Protein AF-A0A3M1A1K4-F1 (afdb_monomer_lite)

Sequence (81 aa):
MARTARPPIMEVRRWLVETPLPPGLPLLDFSQAAPADPPPEPLRAAMAEAALGDPAAHLYGPVLGLPALRERVAAEWSAAY

Foldseek 3Di:
DDPDDDDCVVVVVVCVVPPDDPPPDDDDDPVDPDDPDDPDPVVVVVVVCCVVPPPCSPPDDDPVDDPVVVVVVVVVVVVVD

pLDDT: mean 90.96, std 7.55, range [58.16, 98.5]

Structure (mmCIF, N/CA/C/O backbone):
data_AF-A0A3M1A1K4-F1
#
_entry.id   AF-A0A3M1A1K4-F1
#
loop_
_atom_site.group_PDB
_atom_site.id
_atom_site.type_symbol
_atom_site.label_atom_id
_atom_site.label_alt_id
_atom_site.label_comp_id
_atom_site.label_asym_id
_atom_site.label_entity_id
_atom_site.label_seq_id
_atom_site.pdbx_PDB_ins_code
_atom_site.Cartn_x
_atom_site.Cartn_y
_atom_site.Cartn_z
_atom_site.occupancy
_atom_site.B_iso_or_equiv
_atom_site.auth_seq_id
_atom_site.auth_comp_id
_atom_site.auth_asym_id
_atom_site.auth_atom_id
_atom_site.pdbx_PDB_model_num
ATOM 1 N N . MET A 1 1 ? -3.110 35.562 10.798 1.00 58.16 1 MET A N 1
ATOM 2 C CA . MET A 1 1 ? -4.026 34.494 11.262 1.00 58.16 1 MET A CA 1
ATOM 3 C C . MET A 1 1 ? -3.977 33.335 10.277 1.00 58.16 1 MET A C 1
ATOM 5 O O . MET A 1 1 ? -3.894 33.596 9.081 1.00 58.16 1 MET A O 1
ATOM 9 N N . ALA A 1 2 ? -3.982 32.086 10.752 1.00 70.31 2 ALA A N 1
ATOM 10 C CA . ALA A 1 2 ? -4.063 30.918 9.871 1.00 70.31 2 ALA A CA 1
ATOM 11 C C . ALA A 1 2 ? -5.444 30.878 9.192 1.00 70.31 2 ALA A C 1
ATOM 13 O O . ALA A 1 2 ? -6.458 31.039 9.863 1.00 70.31 2 ALA A O 1
ATOM 14 N N . ARG A 1 3 ? -5.476 30.699 7.864 1.00 82.50 3 ARG A N 1
ATOM 15 C CA . ARG A 1 3 ? -6.707 30.661 7.045 1.00 82.50 3 ARG A CA 1
ATOM 16 C C . ARG A 1 3 ? -7.283 29.247 6.879 1.00 82.50 3 ARG A C 1
ATOM 18 O O . ARG A 1 3 ? -8.128 29.031 6.020 1.00 82.50 3 ARG A O 1
ATOM 25 N N . THR A 1 4 ? -6.807 28.284 7.662 1.00 83.31 4 THR A N 1
ATOM 26 C CA . THR A 1 4 ? -7.223 26.880 7.605 1.00 83.31 4 THR A CA 1
ATOM 27 C C . THR A 1 4 ? -7.575 26.382 9.002 1.00 83.31 4 THR A C 1
ATOM 29 O O . THR A 1 4 ? -6.922 26.736 9.987 1.00 83.31 4 THR A O 1
ATOM 32 N N . ALA A 1 5 ? -8.633 25.573 9.090 1.00 82.31 5 ALA A N 1
ATOM 33 C CA . ALA A 1 5 ? -8.994 24.884 10.322 1.00 82.31 5 ALA A CA 1
ATOM 34 C C . ALA A 1 5 ? -7.965 23.787 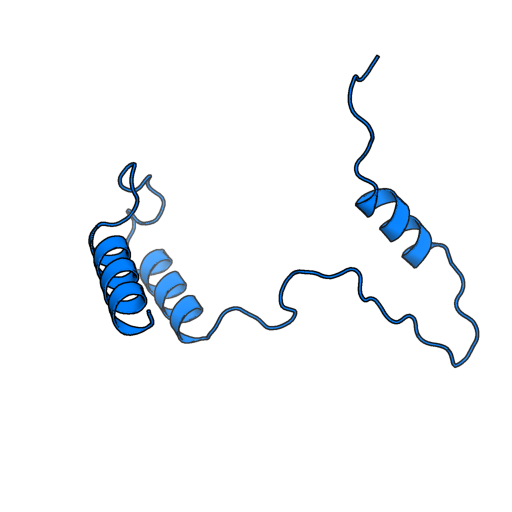10.638 1.00 82.31 5 ALA A C 1
ATOM 36 O O . ALA A 1 5 ? -7.333 23.230 9.735 1.00 82.31 5 ALA A O 1
ATOM 37 N N . ARG A 1 6 ? -7.797 23.463 11.925 1.00 80.44 6 ARG A N 1
ATOM 38 C CA . ARG A 1 6 ? -6.983 22.309 12.324 1.00 80.44 6 ARG A CA 1
ATOM 39 C C . ARG A 1 6 ? -7.701 21.020 11.904 1.00 80.44 6 ARG A C 1
ATOM 41 O O . ARG A 1 6 ? -8.925 20.967 12.011 1.00 80.44 6 ARG A O 1
ATOM 48 N N . PRO A 1 7 ? -6.976 19.986 11.444 1.00 78.31 7 PRO A N 1
ATOM 49 C CA . PRO A 1 7 ? -7.602 18.725 11.075 1.00 78.31 7 PRO A CA 1
ATOM 50 C C . PRO A 1 7 ? -8.234 18.075 12.319 1.00 78.31 7 PRO A C 1
ATOM 52 O O . PRO A 1 7 ? -7.548 17.925 13.336 1.00 78.31 7 PRO A O 1
ATOM 55 N N . PRO A 1 8 ? -9.512 17.657 12.254 1.00 82.56 8 PRO A N 1
ATOM 56 C CA . PRO A 1 8 ? -10.257 17.184 13.424 1.00 82.56 8 PRO A CA 1
ATOM 57 C C . PRO A 1 8 ? -9.716 15.860 13.980 1.00 82.56 8 PRO A C 1
ATOM 59 O O . PRO A 1 8 ? -9.903 15.554 15.152 1.00 82.56 8 PRO A O 1
ATOM 62 N N . ILE A 1 9 ? -8.981 15.091 13.168 1.00 84.12 9 ILE A N 1
ATOM 63 C CA . ILE A 1 9 ? -8.454 13.773 13.545 1.00 84.12 9 ILE A CA 1
ATOM 64 C C . ILE A 1 9 ? -7.565 13.820 14.797 1.00 84.12 9 ILE A C 1
ATOM 66 O O . ILE A 1 9 ? -7.603 12.911 15.620 1.00 84.12 9 ILE A O 1
ATOM 70 N N . MET A 1 10 ? -6.790 14.895 14.973 1.00 82.31 10 MET A N 1
ATOM 71 C CA . MET A 1 10 ? -5.889 15.030 16.121 1.00 82.31 10 MET A CA 1
ATOM 72 C C . MET A 1 10 ? -6.649 15.334 17.411 1.00 82.31 10 MET A C 1
ATOM 74 O O . MET A 1 10 ? -6.247 14.893 18.484 1.00 82.31 10 MET A O 1
ATOM 78 N N . GLU A 1 11 ? -7.747 16.076 17.307 1.00 85.69 11 GLU A N 1
ATOM 79 C CA . GLU A 1 11 ? -8.620 16.384 18.435 1.00 85.69 11 GLU A CA 1
ATOM 80 C C . GLU A 1 11 ? -9.424 15.156 18.866 1.00 85.69 11 GLU A C 1
ATOM 82 O O . GLU A 1 11 ? -9.440 14.824 20.049 1.00 85.69 11 GLU A O 1
ATOM 87 N N . VAL A 1 12 ? -9.987 14.416 17.908 1.00 85.19 12 VAL A N 1
ATOM 88 C CA . VAL A 1 12 ? -10.714 13.169 18.186 1.00 85.19 12 VAL A CA 1
ATOM 89 C C . VAL A 1 12 ? -9.790 12.120 18.809 1.00 85.19 12 VAL A C 1
ATOM 91 O O . VAL A 1 12 ? -10.158 11.497 19.802 1.00 85.19 12 VAL A O 1
ATOM 94 N N . ARG A 1 13 ? -8.551 11.972 18.314 1.00 83.94 13 ARG A N 1
ATOM 95 C CA . ARG A 1 13 ? -7.552 11.085 18.942 1.00 83.94 13 ARG A CA 1
ATOM 96 C C . ARG A 1 13 ? -7.254 11.461 20.392 1.00 83.94 13 ARG A C 1
ATOM 98 O O . ARG A 1 13 ? -7.038 10.568 21.204 1.00 83.94 13 ARG A O 1
ATOM 105 N N . ARG A 1 14 ? -7.253 12.756 20.728 1.00 85.00 14 ARG A N 1
ATOM 106 C CA . ARG A 1 14 ? -7.053 13.211 22.110 1.00 85.00 14 ARG A CA 1
ATOM 107 C C . ARG A 1 14 ? -8.200 12.750 23.012 1.00 85.00 14 ARG A C 1
ATOM 109 O O . ARG A 1 14 ? -7.933 12.240 24.094 1.00 85.00 14 ARG A O 1
ATOM 116 N N . TRP A 1 15 ? -9.448 12.833 22.547 1.00 85.56 15 TRP A N 1
ATOM 117 C CA . TRP A 1 15 ? -10.596 12.320 23.303 1.00 85.56 15 TRP A CA 1
ATOM 118 C C . TRP A 1 15 ? -10.475 10.824 23.598 1.00 85.56 15 TRP A C 1
ATOM 120 O O . TRP A 1 15 ? -10.792 10.413 24.710 1.00 85.56 15 TRP A O 1
ATOM 130 N N . LEU A 1 16 ? -9.971 10.020 22.654 1.00 82.94 16 LEU A N 1
ATOM 131 C CA . LEU A 1 16 ? -9.778 8.579 22.873 1.00 82.94 16 LEU A CA 1
ATOM 132 C C . LEU A 1 16 ? -8.789 8.271 24.009 1.00 82.94 16 LEU A C 1
ATOM 134 O O . LEU A 1 16 ? -8.966 7.283 24.713 1.00 82.94 16 LEU A O 1
ATOM 138 N N . VAL A 1 17 ? -7.761 9.106 24.189 1.00 84.69 17 VAL A N 1
ATOM 139 C CA . VAL A 1 17 ? -6.756 8.945 25.254 1.00 84.69 17 VAL A CA 1
ATOM 140 C C . VAL A 1 17 ? -7.278 9.447 26.602 1.00 84.69 17 VAL A C 1
ATOM 14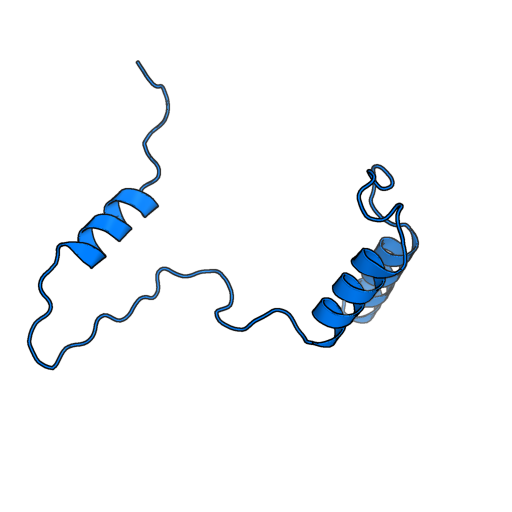2 O O . VAL A 1 17 ? -6.991 8.852 27.636 1.00 84.69 17 VAL A O 1
ATOM 145 N N . GLU A 1 18 ? -8.022 10.553 26.598 1.00 87.38 18 GLU A N 1
ATOM 146 C CA . GLU A 1 18 ? -8.432 11.259 27.818 1.00 87.38 18 GLU A CA 1
ATOM 147 C C . GLU A 1 18 ? -9.765 10.766 28.399 1.00 87.38 18 GLU A C 1
ATOM 149 O O . GLU A 1 18 ? -10.064 11.055 29.557 1.00 87.38 18 GLU A O 1
ATOM 154 N N . THR A 1 19 ? -10.573 10.032 27.628 1.00 87.44 19 THR A N 1
ATOM 155 C CA . THR A 1 19 ? -11.891 9.563 28.078 1.00 87.44 19 THR A CA 1
ATOM 156 C C . THR A 1 19 ? -11.754 8.288 28.917 1.00 87.44 19 THR A C 1
ATOM 158 O O . THR A 1 19 ? -11.403 7.240 28.370 1.00 87.44 19 THR A O 1
ATOM 161 N N . PRO A 1 20 ? -12.070 8.314 30.226 1.00 89.31 20 PRO A N 1
ATOM 162 C CA . PRO A 1 20 ? -12.125 7.095 31.021 1.00 89.31 20 PRO A CA 1
ATOM 163 C C . PRO A 1 20 ? -13.279 6.208 30.536 1.00 89.31 20 PRO A C 1
ATOM 165 O O . PRO A 1 20 ? -14.436 6.630 30.505 1.00 89.31 20 PRO A O 1
ATOM 168 N N . LEU A 1 21 ? -12.961 4.969 30.158 1.00 89.06 21 LEU A N 1
ATOM 169 C CA . LEU A 1 21 ? -13.953 4.000 29.697 1.00 89.06 21 LEU A CA 1
ATOM 170 C C . LEU A 1 21 ? -14.614 3.291 30.890 1.00 89.06 21 LEU A C 1
ATOM 172 O O . LEU A 1 21 ? -13.916 2.913 31.837 1.00 89.06 21 LEU A O 1
ATOM 176 N N . PRO A 1 22 ? -15.942 3.075 30.866 1.00 91.69 22 PRO A N 1
ATOM 177 C CA . PRO A 1 22 ? -16.610 2.297 31.899 1.00 91.69 22 PRO A CA 1
ATOM 178 C C . PRO A 1 22 ? -16.072 0.856 31.970 1.00 91.69 22 PRO A C 1
ATOM 180 O O . PRO A 1 22 ? -15.724 0.273 30.938 1.00 91.69 22 PRO A O 1
ATOM 183 N N . PRO A 1 23 ? -16.053 0.230 33.161 1.00 93.00 23 PRO A N 1
ATOM 184 C CA . PRO A 1 23 ? -15.643 -1.163 33.301 1.00 93.00 23 PRO A CA 1
ATOM 185 C C . PRO A 1 23 ? -16.477 -2.096 32.413 1.00 93.00 23 PRO A C 1
ATOM 187 O O . PRO A 1 23 ? -17.705 -2.037 32.419 1.00 93.00 23 PRO A O 1
ATOM 190 N N . GLY A 1 24 ? -15.808 -2.972 31.661 1.00 93.62 24 GLY A N 1
ATOM 191 C CA . GLY A 1 24 ? -16.463 -3.963 30.798 1.00 93.62 24 GLY A CA 1
ATOM 192 C C . GLY A 1 24 ? -17.020 -3.425 29.475 1.00 93.62 24 GLY A C 1
ATOM 193 O O . GLY A 1 24 ? -17.617 -4.201 28.732 1.00 93.62 24 GLY A O 1
ATOM 194 N N . LEU A 1 25 ? -16.815 -2.142 29.150 1.00 90.62 25 LEU A N 1
ATOM 195 C CA . LEU A 1 25 ? -17.244 -1.541 27.884 1.00 90.62 25 LEU A CA 1
ATOM 196 C C . LEU A 1 25 ? -16.027 -1.088 27.058 1.00 90.62 25 LEU A C 1
ATOM 198 O O . LEU A 1 25 ? -15.526 0.019 27.266 1.00 90.62 25 LEU A O 1
ATOM 202 N N . PRO A 1 26 ? -15.520 -1.929 26.131 1.00 86.88 26 PRO A N 1
ATOM 203 C CA . PRO A 1 26 ? -14.413 -1.544 25.265 1.00 86.88 26 PRO A CA 1
ATOM 204 C C . PRO A 1 26 ? -14.850 -0.488 24.240 1.00 86.88 26 PRO A C 1
ATOM 206 O O . PRO A 1 26 ? -15.982 -0.493 23.757 1.00 86.88 26 PRO A O 1
ATOM 209 N N . LEU A 1 27 ? -13.924 0.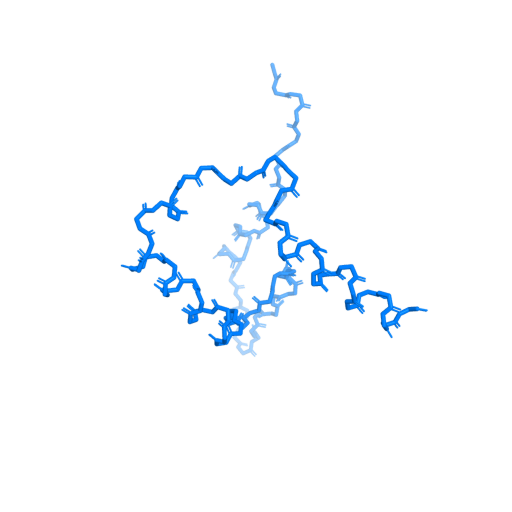397 23.871 1.00 87.44 27 LEU A N 1
ATOM 210 C CA . LEU A 1 27 ? -14.109 1.341 22.772 1.00 87.44 27 LEU A CA 1
ATOM 211 C C . LEU A 1 27 ? -14.098 0.594 21.430 1.00 87.44 27 LEU A C 1
ATOM 213 O O . LEU A 1 27 ? -13.170 -0.161 21.146 1.00 87.44 27 LEU A O 1
ATOM 217 N N . LEU A 1 28 ? -15.092 0.866 20.584 1.00 86.81 28 LEU A N 1
ATOM 218 C CA . LEU A 1 28 ? -15.108 0.432 19.188 1.00 86.81 28 LEU A CA 1
ATOM 219 C C . LEU A 1 28 ? -14.666 1.593 18.296 1.00 86.81 28 LEU A C 1
ATOM 221 O O . LEU A 1 28 ? -15.384 2.583 18.154 1.00 86.81 28 LEU A O 1
ATOM 225 N N . ASP A 1 29 ? -13.479 1.472 17.710 1.00 83.44 29 ASP A N 1
ATOM 226 C CA . ASP A 1 29 ? -12.928 2.486 16.816 1.00 83.44 29 ASP A CA 1
ATOM 227 C C . ASP A 1 29 ? -13.287 2.180 15.354 1.00 83.44 29 ASP A C 1
ATOM 229 O O . ASP A 1 29 ? -12.671 1.337 14.705 1.00 83.44 29 ASP A O 1
ATOM 233 N N . PHE A 1 30 ? -14.290 2.891 14.833 1.00 84.94 30 PHE A N 1
ATOM 234 C CA . PHE A 1 30 ? -14.673 2.876 13.414 1.00 84.94 30 PHE A CA 1
ATOM 235 C C . PHE A 1 30 ? -14.089 4.060 12.630 1.00 84.94 30 PHE A C 1
ATOM 237 O O . PHE A 1 30 ? -14.498 4.319 11.499 1.00 84.94 30 PHE A O 1
ATOM 244 N N . SER A 1 31 ? -13.165 4.820 13.224 1.00 81.81 31 SER A N 1
ATOM 245 C CA . SER A 1 31 ? -12.555 5.979 12.563 1.00 81.81 31 SER A CA 1
ATOM 246 C C . SER A 1 31 ? -11.493 5.588 11.535 1.00 81.81 31 SER A C 1
ATOM 248 O O . SER A 1 31 ? -11.097 6.418 10.713 1.00 81.81 31 SER A O 1
ATOM 250 N N . GLN A 1 32 ? -11.030 4.336 11.562 1.00 78.06 32 GLN A N 1
ATOM 251 C CA . GLN A 1 32 ? -10.006 3.868 10.647 1.00 78.06 32 GLN A CA 1
ATOM 252 C C . GLN A 1 32 ? -10.583 3.532 9.259 1.00 78.06 32 GLN A C 1
ATOM 254 O O . GLN A 1 32 ? -11.420 2.649 9.110 1.00 78.06 32 GLN A O 1
ATOM 259 N N . ALA A 1 33 ? -10.077 4.222 8.235 1.00 82.75 33 ALA A N 1
ATOM 260 C CA . ALA A 1 33 ? -10.370 4.004 6.819 1.00 82.75 33 ALA A CA 1
ATOM 261 C C . ALA A 1 33 ? -9.284 3.205 6.065 1.00 82.75 33 ALA A C 1
ATOM 263 O O . ALA A 1 33 ? -9.506 2.788 4.931 1.00 82.75 33 ALA A O 1
ATOM 264 N N . ALA A 1 34 ? -8.103 3.007 6.655 1.00 84.38 34 ALA A N 1
ATOM 265 C CA . ALA A 1 34 ? -7.048 2.165 6.103 1.00 84.38 34 ALA A CA 1
ATOM 266 C C . ALA A 1 34 ? -7.216 0.700 6.550 1.00 84.38 34 ALA A C 1
ATOM 268 O O . ALA A 1 34 ? -7.616 0.457 7.690 1.00 84.38 34 ALA A O 1
ATOM 269 N N . PRO A 1 35 ? -6.871 -0.277 5.695 1.00 82.81 35 PRO A N 1
ATOM 270 C CA . PRO A 1 35 ? -6.860 -1.685 6.081 1.00 82.81 35 PRO A CA 1
ATOM 271 C C . PRO A 1 35 ? -6.018 -1.929 7.341 1.00 82.81 35 PRO A C 1
ATOM 273 O O . PRO A 1 35 ? -4.933 -1.366 7.484 1.00 82.81 35 PRO A O 1
ATOM 276 N N . ALA A 1 36 ? -6.526 -2.767 8.250 1.00 85.25 36 ALA A N 1
ATOM 277 C CA . ALA A 1 36 ? -5.787 -3.191 9.441 1.00 85.25 36 ALA A CA 1
ATOM 278 C C . ALA A 1 36 ? -4.724 -4.254 9.114 1.00 85.25 36 ALA A C 1
ATOM 280 O O . ALA A 1 36 ? -3.686 -4.317 9.771 1.00 85.25 36 ALA A O 1
ATOM 281 N N . ASP A 1 37 ? -4.983 -5.068 8.089 1.00 91.44 37 ASP A N 1
ATOM 282 C CA . ASP A 1 37 ? -4.074 -6.110 7.632 1.00 91.44 37 ASP A CA 1
ATOM 283 C C . ASP A 1 37 ? -2.863 -5.526 6.889 1.00 91.44 37 ASP A C 1
ATOM 285 O O . ASP A 1 37 ? -2.969 -4.487 6.224 1.00 91.44 37 ASP A O 1
ATOM 289 N N . PRO A 1 38 ? -1.697 -6.194 6.958 1.00 93.25 38 PRO A N 1
ATOM 290 C CA . PRO A 1 38 ? -0.538 -5.788 6.179 1.00 93.25 38 PRO A CA 1
ATOM 291 C C . PRO A 1 38 ? -0.814 -5.912 4.671 1.00 93.25 38 PRO A C 1
ATOM 293 O O . PRO A 1 38 ? -1.684 -6.682 4.254 1.00 93.25 38 PRO A O 1
ATOM 296 N N . PRO A 1 39 ? -0.018 -5.234 3.821 1.00 94.81 39 PRO A N 1
ATOM 297 C CA . PRO A 1 39 ? -0.086 -5.455 2.384 1.00 94.81 39 PRO A CA 1
ATOM 298 C C . PRO A 1 39 ? 0.101 -6.945 2.034 1.00 94.81 39 PRO A C 1
ATOM 300 O O . PRO A 1 39 ? 0.852 -7.645 2.734 1.00 94.81 39 PRO A O 1
ATOM 303 N N . PRO A 1 40 ? -0.525 -7.435 0.946 1.00 96.44 40 PRO A N 1
ATOM 304 C CA . PRO A 1 40 ? -0.398 -8.823 0.514 1.00 96.44 40 PRO A CA 1
ATOM 305 C C . PRO A 1 40 ? 1.063 -9.268 0.415 1.00 96.44 40 PRO A C 1
ATOM 307 O O . PRO A 1 40 ? 1.934 -8.501 0.000 1.00 96.44 40 PRO A O 1
ATOM 310 N N . GLU A 1 41 ? 1.335 -10.516 0.794 1.00 97.94 41 GLU A N 1
ATOM 311 C CA . GLU A 1 41 ? 2.690 -11.079 0.804 1.00 97.94 41 GLU A CA 1
ATOM 312 C C . GLU A 1 41 ? 3.436 -10.924 -0.536 1.00 97.94 41 GLU A C 1
ATOM 314 O O . GLU A 1 41 ? 4.560 -10.421 -0.485 1.00 97.94 41 GLU A O 1
ATOM 319 N N . PRO A 1 42 ? 2.814 -11.148 -1.713 1.00 97.88 42 PRO A N 1
ATOM 320 C CA . PRO A 1 42 ? 3.493 -10.940 -2.993 1.00 97.88 42 PRO A CA 1
ATOM 321 C C . PRO A 1 42 ? 3.980 -9.503 -3.214 1.00 97.88 42 PRO A C 1
ATOM 323 O O . PRO A 1 42 ? 5.044 -9.287 -3.789 1.00 97.88 42 PRO A O 1
ATOM 326 N N . LEU A 1 43 ? 3.233 -8.502 -2.729 1.00 96.62 43 LEU A N 1
ATOM 327 C CA . LEU A 1 43 ? 3.654 -7.103 -2.826 1.00 96.62 43 LEU A CA 1
ATOM 328 C C . LEU A 1 43 ? 4.845 -6.830 -1.905 1.00 96.62 43 LEU A C 1
ATOM 330 O O . LEU A 1 43 ? 5.803 -6.177 -2.310 1.00 96.62 43 LEU A O 1
ATOM 334 N N . ARG A 1 44 ? 4.809 -7.356 -0.675 1.00 97.75 44 ARG A N 1
ATOM 335 C CA . ARG A 1 44 ? 5.917 -7.207 0.280 1.00 97.75 44 ARG A CA 1
ATOM 336 C C . ARG A 1 44 ? 7.196 -7.872 -0.236 1.00 97.75 44 ARG A C 1
ATOM 338 O O . ARG A 1 44 ? 8.263 -7.278 -0.099 1.00 97.75 44 ARG A O 1
ATOM 345 N N . ALA A 1 45 ? 7.086 -9.047 -0.857 1.00 98.19 45 ALA A N 1
ATOM 346 C CA . ALA A 1 45 ? 8.209 -9.744 -1.482 1.00 98.19 45 ALA A CA 1
ATOM 347 C C . ALA A 1 45 ? 8.812 -8.924 -2.635 1.00 98.19 45 ALA A C 1
ATOM 349 O O . ALA A 1 45 ? 10.002 -8.621 -2.601 1.00 98.19 45 ALA A O 1
ATOM 350 N N . ALA A 1 46 ? 7.986 -8.456 -3.580 1.00 96.25 46 ALA A N 1
ATOM 351 C CA . ALA A 1 46 ? 8.449 -7.637 -4.704 1.00 96.25 46 ALA A CA 1
ATOM 352 C C . ALA A 1 46 ? 9.125 -6.328 -4.250 1.00 96.25 46 ALA A C 1
ATOM 354 O O . ALA A 1 46 ? 10.127 -5.905 -4.825 1.00 96.25 46 ALA A O 1
ATOM 355 N N . MET A 1 47 ? 8.611 -5.694 -3.189 1.00 96.75 47 MET A N 1
ATOM 356 C CA . MET A 1 47 ? 9.238 -4.509 -2.593 1.00 96.75 47 MET A CA 1
ATOM 357 C C . MET A 1 47 ? 10.610 -4.823 -1.983 1.00 96.75 47 MET A C 1
ATOM 359 O O . MET A 1 47 ? 11.542 -4.038 -2.151 1.00 96.75 47 MET A O 1
ATOM 363 N N . ALA A 1 48 ? 10.741 -5.950 -1.276 1.00 98.00 48 ALA A N 1
ATOM 364 C CA . ALA A 1 48 ? 12.009 -6.368 -0.682 1.00 98.00 48 ALA A CA 1
ATOM 365 C C . ALA A 1 48 ? 13.050 -6.710 -1.757 1.00 98.00 48 ALA A C 1
ATOM 367 O O . ALA A 1 48 ? 14.194 -6.268 -1.662 1.00 98.00 48 ALA A O 1
ATOM 368 N N . GLU A 1 49 ? 12.646 -7.440 -2.796 1.00 97.88 49 GLU A N 1
ATOM 369 C CA . GLU A 1 49 ? 13.505 -7.766 -3.937 1.00 97.88 49 GLU A CA 1
ATOM 370 C C . GLU A 1 49 ? 13.995 -6.508 -4.653 1.00 97.88 49 GLU A C 1
ATOM 372 O O . GLU A 1 49 ? 15.193 -6.384 -4.895 1.00 97.88 49 GLU A O 1
ATOM 377 N N . ALA A 1 50 ? 13.112 -5.542 -4.925 1.00 95.88 50 ALA A N 1
ATOM 378 C CA . ALA A 1 50 ? 13.507 -4.278 -5.545 1.00 95.88 50 ALA A CA 1
ATOM 379 C C . ALA A 1 50 ? 14.494 -3.496 -4.662 1.00 95.88 50 ALA A C 1
ATOM 381 O O . ALA A 1 50 ? 15.526 -3.038 -5.143 1.00 95.88 50 ALA A O 1
ATOM 382 N N . ALA A 1 51 ? 14.218 -3.385 -3.360 1.00 97.25 51 ALA A N 1
ATOM 383 C CA . ALA A 1 51 ? 15.062 -2.627 -2.438 1.00 97.25 51 ALA A CA 1
ATOM 384 C C . ALA A 1 51 ? 16.458 -3.243 -2.232 1.00 97.25 51 ALA A C 1
ATOM 386 O O . ALA A 1 51 ? 17.417 -2.510 -1.994 1.00 97.25 51 ALA A O 1
ATOM 387 N N . LEU A 1 52 ? 16.574 -4.574 -2.287 1.00 98.00 52 LEU A N 1
ATOM 388 C CA . LEU A 1 52 ? 17.839 -5.287 -2.082 1.00 98.00 52 LEU A CA 1
ATOM 389 C C . LEU A 1 52 ? 18.603 -5.543 -3.388 1.00 98.00 52 LEU A C 1
ATOM 391 O O . LEU A 1 52 ? 19.833 -5.568 -3.378 1.00 98.00 52 LEU A O 1
ATOM 395 N N . GLY A 1 53 ? 17.884 -5.779 -4.486 1.00 97.75 53 GLY A N 1
ATOM 396 C CA . GLY A 1 53 ? 18.434 -6.234 -5.762 1.00 97.75 53 GLY A CA 1
ATOM 397 C C . GLY A 1 53 ? 18.633 -5.136 -6.806 1.00 97.75 53 GLY A C 1
ATOM 398 O O . GLY A 1 53 ? 19.421 -5.334 -7.729 1.00 97.75 53 GLY A O 1
ATOM 399 N N . ASP A 1 54 ? 17.968 -3.987 -6.665 1.00 95.81 54 ASP A N 1
ATOM 400 C CA . ASP A 1 54 ? 18.083 -2.866 -7.599 1.00 95.81 54 ASP A CA 1
ATOM 401 C C . ASP A 1 54 ? 18.525 -1.579 -6.876 1.00 95.81 54 ASP A C 1
ATOM 403 O O . ASP A 1 54 ? 17.702 -0.857 -6.308 1.00 95.81 54 ASP A O 1
ATOM 407 N N . PRO A 1 55 ? 19.825 -1.227 -6.924 1.00 95.94 55 PRO A N 1
ATOM 408 C CA . PRO A 1 55 ? 20.319 0.027 -6.361 1.00 95.94 55 PRO A CA 1
ATOM 409 C C . PRO A 1 55 ? 19.641 1.278 -6.935 1.00 95.94 55 PRO A C 1
ATOM 411 O O . PRO A 1 55 ? 19.633 2.314 -6.274 1.00 95.94 55 PRO A O 1
ATOM 414 N N . ALA A 1 56 ? 19.071 1.214 -8.143 1.00 94.88 56 ALA A N 1
ATOM 415 C CA . ALA A 1 56 ? 18.358 2.331 -8.753 1.00 94.88 56 ALA A CA 1
ATOM 416 C C . ALA A 1 56 ? 16.907 2.464 -8.259 1.00 94.88 56 ALA A C 1
ATOM 418 O O . ALA A 1 56 ? 16.269 3.475 -8.555 1.00 94.88 56 ALA A O 1
ATOM 419 N N . ALA A 1 57 ? 16.389 1.519 -7.464 1.00 94.50 57 ALA A N 1
ATOM 420 C CA . ALA A 1 57 ? 15.005 1.532 -6.979 1.00 94.50 57 ALA A CA 1
ATOM 421 C C . ALA A 1 57 ? 14.649 2.772 -6.135 1.00 94.50 57 ALA A C 1
ATOM 423 O O . ALA A 1 57 ? 13.474 3.104 -5.988 1.00 94.50 57 ALA A O 1
ATOM 424 N N . HIS A 1 58 ? 15.645 3.479 -5.587 1.00 94.06 58 HIS A N 1
ATOM 425 C CA . HIS A 1 58 ? 15.436 4.724 -4.842 1.00 94.06 58 HIS A CA 1
ATOM 426 C C . HIS A 1 58 ? 15.312 5.974 -5.737 1.00 94.06 58 HIS A C 1
ATOM 428 O O . HIS A 1 58 ? 15.065 7.074 -5.231 1.00 94.06 58 HIS A O 1
ATOM 434 N N . LEU A 1 59 ? 15.585 5.854 -7.039 1.00 96.19 59 LEU A N 1
ATOM 435 C CA . LEU A 1 59 ? 15.556 6.973 -7.977 1.00 96.19 59 LEU A CA 1
ATOM 436 C C . LEU A 1 59 ? 14.126 7.254 -8.445 1.00 96.19 59 LEU A C 1
ATOM 438 O O . LEU A 1 59 ? 13.234 6.410 -8.377 1.00 96.19 59 LEU A O 1
ATOM 442 N N . TYR A 1 60 ? 13.904 8.466 -8.954 1.00 96.12 60 TYR A N 1
ATOM 443 C CA . TYR A 1 60 ? 12.632 8.796 -9.585 1.00 96.12 60 TYR A CA 1
ATOM 444 C C . TYR A 1 60 ? 12.398 7.924 -10.820 1.00 96.12 60 TYR A C 1
ATOM 446 O O . TYR A 1 60 ? 13.242 7.842 -11.712 1.00 96.12 60 TYR A O 1
ATOM 454 N N . GLY A 1 61 ? 11.215 7.316 -10.879 1.00 92.88 61 GLY A N 1
ATOM 455 C CA . GLY A 1 61 ? 10.734 6.624 -12.066 1.00 92.88 61 GLY A CA 1
ATOM 456 C C . GLY A 1 61 ? 10.224 7.583 -13.153 1.00 92.88 61 GLY A C 1
ATOM 457 O O . GLY A 1 61 ? 10.269 8.807 -13.002 1.00 92.88 61 GLY A O 1
ATOM 458 N N . PRO A 1 62 ? 9.692 7.035 -14.258 1.00 96.12 62 PRO A N 1
ATOM 459 C CA . PRO A 1 62 ? 9.096 7.831 -15.326 1.00 96.12 62 PRO A CA 1
ATOM 460 C C . PRO A 1 62 ? 7.933 8.694 -14.821 1.00 96.12 62 PRO A C 1
ATOM 462 O O . PRO A 1 62 ? 7.173 8.268 -13.954 1.00 96.12 62 PRO A O 1
ATOM 465 N N . VAL A 1 63 ? 7.735 9.870 -15.427 1.00 97.06 63 VAL A N 1
ATOM 466 C CA . VAL A 1 63 ? 6.711 10.860 -15.020 1.00 97.06 63 VAL A CA 1
ATOM 467 C C . VAL A 1 63 ? 5.305 10.263 -14.929 1.00 97.06 63 VAL A C 1
ATOM 469 O O . VAL A 1 63 ? 4.539 10.596 -14.032 1.00 97.06 63 VAL A O 1
ATOM 472 N N . LEU A 1 64 ? 4.959 9.368 -15.854 1.00 97.00 64 LEU A N 1
ATOM 473 C CA . LEU A 1 64 ? 3.641 8.735 -15.903 1.00 97.00 64 LEU A CA 1
ATOM 474 C C . LEU A 1 64 ? 3.558 7.437 -15.081 1.00 97.00 64 LEU A C 1
ATOM 476 O O . LEU A 1 64 ? 2.501 6.806 -15.052 1.00 97.00 64 LEU A O 1
ATOM 480 N N . GLY A 1 65 ? 4.644 7.028 -14.429 1.00 95.38 65 GLY A N 1
ATOM 481 C CA . GLY A 1 65 ? 4.795 5.726 -13.785 1.00 95.38 65 GLY A CA 1
ATOM 482 C C . GLY A 1 65 ? 5.430 4.674 -14.699 1.00 95.38 65 GLY A C 1
ATOM 483 O O . GLY A 1 65 ? 5.659 4.900 -15.887 1.00 95.38 65 GLY A O 1
ATOM 484 N N . LEU A 1 66 ? 5.727 3.508 -14.124 1.00 95.00 66 LEU A N 1
ATOM 485 C CA . LEU A 1 66 ? 6.380 2.394 -14.816 1.00 95.00 66 LEU A CA 1
ATOM 486 C C . LEU A 1 66 ? 5.514 1.883 -15.988 1.00 95.00 66 LEU A C 1
ATOM 488 O O . LEU A 1 66 ? 4.373 1.482 -15.741 1.00 95.00 66 LEU A O 1
ATOM 492 N N . PRO A 1 67 ? 6.025 1.847 -17.238 1.00 97.06 67 PRO A N 1
ATOM 493 C CA . PRO A 1 67 ? 5.249 1.426 -18.408 1.00 97.06 67 PRO A CA 1
ATOM 494 C C . PRO A 1 67 ? 4.596 0.051 -18.247 1.00 97.06 67 PRO A C 1
ATOM 496 O O . PRO A 1 67 ? 3.389 -0.071 -18.431 1.00 97.06 67 PRO A O 1
ATOM 499 N N . ALA A 1 68 ? 5.355 -0.943 -17.776 1.00 95.88 68 ALA A N 1
ATOM 500 C CA . ALA A 1 68 ? 4.850 -2.301 -17.567 1.00 95.88 68 ALA A CA 1
ATOM 501 C C . ALA A 1 68 ? 3.688 -2.361 -16.556 1.00 95.88 68 ALA A C 1
ATOM 503 O O . ALA A 1 68 ? 2.723 -3.097 -16.753 1.00 95.88 68 ALA A O 1
ATOM 504 N N . LEU A 1 69 ? 3.737 -1.553 -15.488 1.00 95.94 69 LEU A N 1
ATOM 505 C CA . LEU A 1 69 ? 2.644 -1.482 -14.516 1.00 95.94 69 LEU A CA 1
ATOM 506 C C . LEU A 1 69 ? 1.400 -0.834 -15.133 1.00 95.94 69 LEU A C 1
ATOM 508 O O . LEU A 1 69 ? 0.289 -1.311 -14.923 1.00 95.94 69 LEU A O 1
ATOM 512 N N . ARG A 1 70 ? 1.581 0.232 -15.920 1.00 97.94 70 ARG A N 1
ATOM 513 C CA . ARG A 1 70 ? 0.472 0.905 -16.612 1.00 97.94 70 ARG A CA 1
ATOM 514 C C . ARG A 1 70 ? -0.228 -0.033 -17.595 1.00 97.94 70 ARG A C 1
ATOM 516 O O . ARG A 1 70 ? -1.454 -0.080 -17.604 1.00 97.94 70 ARG A O 1
ATOM 523 N N . GLU A 1 71 ? 0.538 -0.782 -18.386 1.00 98.31 71 GLU A N 1
ATOM 524 C CA . GLU A 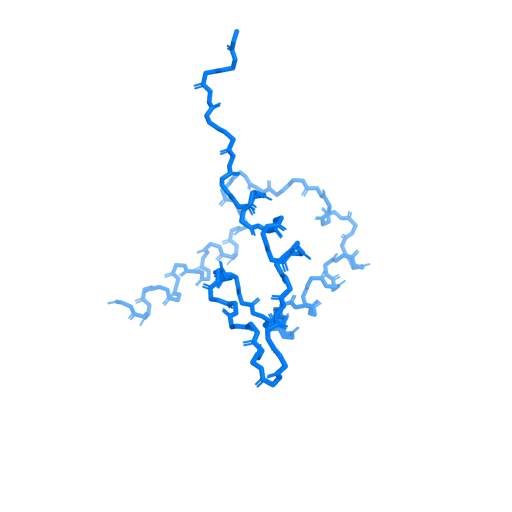1 71 ? 0.012 -1.780 -19.327 1.00 98.31 71 GLU A CA 1
ATOM 525 C C . GLU A 1 71 ? -0.778 -2.872 -18.601 1.00 98.31 71 GLU A C 1
ATOM 527 O O . GLU A 1 71 ? -1.907 -3.177 -18.988 1.00 98.31 71 GLU A O 1
ATOM 532 N N . ARG A 1 72 ? -0.231 -3.403 -17.499 1.00 97.94 72 ARG A N 1
ATOM 533 C CA . ARG A 1 72 ? -0.912 -4.409 -16.676 1.00 97.94 72 ARG A CA 1
ATOM 534 C C . ARG A 1 72 ? -2.236 -3.893 -16.115 1.00 97.94 72 ARG A C 1
ATOM 536 O O . ARG A 1 72 ? -3.245 -4.579 -16.244 1.00 97.94 72 ARG A O 1
ATOM 543 N N . VAL A 1 73 ? -2.245 -2.697 -15.524 1.00 97.69 73 VAL A N 1
ATOM 544 C CA . VAL A 1 73 ? -3.467 -2.101 -14.957 1.00 97.69 73 VAL A CA 1
ATOM 545 C C . VAL A 1 73 ? -4.523 -1.892 -16.043 1.00 97.69 73 VAL A C 1
ATOM 547 O O . VAL A 1 73 ? -5.686 -2.223 -15.825 1.00 97.69 73 VAL A O 1
ATOM 550 N N . ALA A 1 74 ? -4.132 -1.394 -17.220 1.00 98.19 74 ALA A N 1
ATOM 551 C CA . ALA A 1 74 ? -5.055 -1.200 -18.336 1.00 98.19 74 ALA A CA 1
ATOM 552 C C . ALA A 1 74 ? -5.665 -2.526 -18.820 1.00 98.19 74 ALA A C 1
ATOM 554 O O . ALA A 1 74 ? -6.873 -2.593 -19.056 1.00 98.19 74 ALA A O 1
ATOM 555 N N . ALA A 1 75 ? -4.852 -3.581 -18.932 1.00 98.50 75 ALA A N 1
ATOM 556 C CA . ALA A 1 75 ? -5.319 -4.908 -19.322 1.00 98.50 75 ALA A CA 1
ATOM 557 C C . ALA A 1 75 ? -6.291 -5.505 -18.292 1.00 98.50 75 ALA A C 1
ATOM 559 O O . ALA A 1 75 ? -7.342 -6.011 -18.676 1.00 98.50 75 ALA A O 1
ATOM 560 N N . GLU A 1 76 ? -5.982 -5.409 -16.994 1.00 98.31 76 GLU A N 1
ATOM 561 C CA . GLU A 1 76 ? -6.878 -5.888 -15.932 1.00 98.31 76 GLU A CA 1
ATOM 562 C C . GLU A 1 76 ? -8.212 -5.149 -15.926 1.00 98.31 76 GLU A C 1
ATOM 564 O O . GLU A 1 76 ? -9.265 -5.778 -15.860 1.00 98.31 76 GLU A O 1
ATOM 569 N N . TRP A 1 77 ? -8.178 -3.820 -16.039 1.00 98.12 77 TRP A N 1
ATOM 570 C CA . TRP A 1 77 ? -9.395 -3.014 -16.081 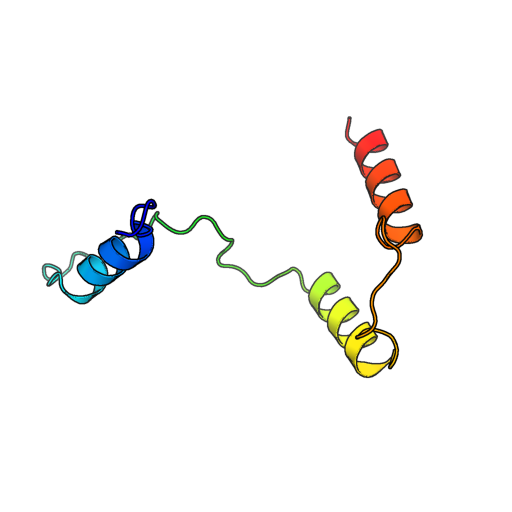1.00 98.12 77 TRP A CA 1
ATOM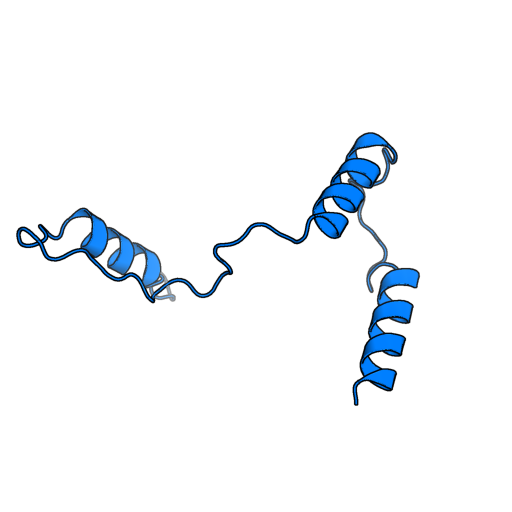 571 C C . TRP A 1 77 ? -10.259 -3.333 -17.296 1.00 98.12 77 TRP A C 1
ATOM 573 O O . TRP A 1 77 ? -11.466 -3.476 -17.144 1.00 98.12 77 TRP A O 1
ATOM 583 N N . SER A 1 78 ? -9.645 -3.496 -18.470 1.00 98.19 78 SER A N 1
ATOM 584 C CA . SER A 1 78 ? -10.362 -3.849 -19.705 1.00 98.19 78 SER A CA 1
ATOM 585 C C . SER A 1 78 ? -10.946 -5.264 -19.676 1.00 98.19 78 SER A C 1
ATOM 587 O O . SER A 1 78 ? -11.829 -5.578 -20.461 1.00 98.19 78 SER A O 1
ATOM 589 N N . ALA A 1 79 ? -10.415 -6.148 -18.827 1.00 98.31 79 ALA A N 1
ATOM 590 C CA . ALA A 1 79 ? -10.957 -7.489 -18.634 1.00 98.31 79 ALA A CA 1
ATOM 591 C C . ALA A 1 79 ? -12.077 -7.520 -17.581 1.00 98.31 79 ALA A C 1
ATOM 593 O O . ALA A 1 79 ? -12.948 -8.385 -17.642 1.00 98.31 79 ALA A O 1
ATOM 594 N N . ALA A 1 80 ? -12.030 -6.617 -16.598 1.00 97.75 80 ALA A N 1
ATOM 595 C CA . ALA A 1 80 ? -12.990 -6.555 -15.500 1.00 97.75 80 ALA A CA 1
ATOM 596 C C . ALA A 1 80 ? -14.280 -5.785 -15.841 1.00 97.75 80 ALA A C 1
ATOM 598 O O . ALA A 1 80 ? -15.313 -6.066 -15.232 1.00 97.75 80 ALA A O 1
ATOM 599 N N . TYR A 1 81 ? -14.215 -4.828 -16.773 1.00 92.56 81 TYR A N 1
ATOM 600 C CA . TYR A 1 81 ? -15.318 -3.954 -17.192 1.00 92.56 81 TYR A CA 1
ATOM 601 C C . TYR A 1 81 ? -15.560 -4.043 -18.696 1.00 92.56 81 TYR A C 1
ATOM 603 O O . TYR A 1 81 ? -16.749 -4.012 -19.087 1.00 92.56 81 TYR A O 1
#

Secondary structure (DSSP, 8-state):
--SSPPPHHHHHHHHHHHSPPPTT---------S-SSPPPHHHHHHHHHHHHH-GGGGS---TT--HHHHHHHHHHHHHH-

Radius of gyration: 21.38 Å; chains: 1; bounding box: 38×46×53 Å